Protein AF-A0A4S1E3W0-F1 (afdb_monomer)

Radius of gyration: 13.96 Å; Cα contacts (8 Å, |Δi|>4): 112; chains: 1; bounding box: 28×37×31 Å

Mean predicted aligned error: 4.47 Å

pLDDT: mean 88.77, std 7.58, range [57.59, 97.5]

Foldseek 3Di:
DPPPPLVVVLVVLLVVLVDPDLAAEDADDPVVLVVSLVCNVPPRVDDPVSSVRYAPPAFFDPPDDDPVSRVVRRVVRVVCSVVVHDDDPCRRPRSVVVVVVVVVD

Secondary structure (DSSP, 8-state):
-----HHHHHHHHHHHHHTT-S-EE--S-HHHHHHHHHHHHHHS---HHHHHHEE-S-SB-S---SHHHHHHHHHHHHHHHHTT----GGGBHHHHHHHHHHHT-

Nearest PDB structures (foldseek):
  2we8-assembly2_B-3  TM=9.259E-01  e=1.330E-05  Mycolicibacterium smegmatis MC2 155
  2we7-assembly2_B-2  TM=9.196E-01  e=1.245E-05  Mycolicibacterium smegmatis MC2 155
  2we8-assembly1_A-2  TM=9.143E-01  e=4.630E-05  Mycolicibacterium smegmatis MC2 155
  2we7-assembly1_A-3  TM=9.274E-01  e=7.332E-05  Mycolicibacterium smegmatis MC2 155
  1fyx-assembly1_A  TM=2.260E-01  e=5.885E+00  Homo sapiens

Sequence (105 aa):
MLTHAPKLDNLALMEALHTNVFYVGAIGSRRNNQDRRERLMQHFDLTAEQLNKLRGPIGIYIGSKTPAEIAISLMAEVIAIKNGLVLPNNMQVAYAKERLAQQAA

Structure (mmCIF, N/CA/C/O backbone):
data_AF-A0A4S1E3W0-F1
#
_entry.id   AF-A0A4S1E3W0-F1
#
loop_
_atom_site.group_PDB
_atom_site.id
_atom_site.type_symbol
_atom_site.label_atom_id
_atom_site.label_alt_id
_atom_site.label_comp_id
_atom_site.label_asym_id
_atom_site.label_entity_id
_atom_site.label_seq_id
_atom_site.pdbx_PDB_ins_code
_atom_site.Cartn_x
_atom_site.Cartn_y
_atom_site.Cartn_z
_atom_site.occupancy
_atom_site.B_iso_or_equiv
_atom_site.auth_seq_id
_atom_site.auth_comp_id
_atom_site.auth_asym_id
_atom_site.auth_atom_id
_atom_site.pdbx_PDB_model_num
ATOM 1 N N . MET A 1 1 ? -2.905 0.424 -7.983 1.00 57.59 1 MET A N 1
ATOM 2 C CA . MET A 1 1 ? -3.274 0.107 -9.383 1.00 57.59 1 MET A CA 1
ATOM 3 C C . MET A 1 1 ? -3.511 -1.379 -9.568 1.00 57.59 1 MET A C 1
ATOM 5 O O . MET A 1 1 ? -2.850 -2.170 -8.903 1.00 57.59 1 MET A O 1
ATOM 9 N N . LEU A 1 2 ? -4.469 -1.714 -10.435 1.00 62.47 2 LEU A N 1
ATOM 10 C CA . LEU A 1 2 ? -5.035 -3.056 -10.643 1.00 62.47 2 LEU A CA 1
ATOM 11 C C . LEU A 1 2 ? -4.942 -3.533 -12.103 1.00 62.47 2 LEU A C 1
ATOM 13 O O . LEU A 1 2 ? -5.312 -4.660 -12.401 1.00 62.47 2 LEU A O 1
ATOM 17 N N . THR A 1 3 ? -4.464 -2.698 -13.025 1.00 57.72 3 THR A N 1
ATOM 18 C CA . THR A 1 3 ? -4.577 -2.919 -14.477 1.00 57.72 3 THR A CA 1
ATOM 19 C C . THR A 1 3 ? -3.680 -4.032 -15.020 1.00 57.72 3 THR A C 1
ATOM 21 O O . THR A 1 3 ? -3.802 -4.372 -16.190 1.00 57.72 3 THR A O 1
ATOM 24 N N . HIS A 1 4 ? -2.769 -4.592 -14.209 1.00 66.44 4 HIS A N 1
ATOM 25 C CA . HIS A 1 4 ? -1.784 -5.620 -14.594 1.00 66.44 4 HIS A CA 1
ATOM 26 C C . HIS A 1 4 ? -0.929 -5.278 -15.836 1.00 66.44 4 HIS A C 1
ATOM 28 O O . HIS A 1 4 ? -0.146 -6.111 -16.285 1.00 66.44 4 HIS A O 1
ATOM 34 N N . ALA A 1 5 ? -1.016 -4.044 -16.346 1.00 72.44 5 ALA A N 1
ATOM 35 C CA . ALA A 1 5 ? -0.318 -3.530 -17.514 1.00 72.44 5 ALA A CA 1
ATOM 36 C C . ALA A 1 5 ? 0.778 -2.555 -17.051 1.00 72.44 5 ALA A C 1
ATOM 38 O O . ALA A 1 5 ? 0.492 -1.377 -16.821 1.00 72.44 5 ALA A O 1
ATOM 39 N N . PRO A 1 6 ? 2.043 -2.998 -16.915 1.00 72.00 6 PRO A N 1
ATOM 40 C CA . PRO A 1 6 ? 3.079 -2.232 -16.222 1.00 72.00 6 PRO A CA 1
ATOM 41 C C . PRO A 1 6 ? 3.328 -0.834 -16.793 1.00 72.00 6 PRO A C 1
ATOM 43 O O . PRO A 1 6 ? 3.669 0.070 -16.041 1.00 72.00 6 PRO A O 1
ATOM 46 N N . LYS A 1 7 ? 3.161 -0.636 -18.107 1.00 76.56 7 LYS A N 1
ATOM 47 C CA . LYS A 1 7 ? 3.365 0.672 -18.751 1.00 76.56 7 LYS A CA 1
ATOM 48 C C . LYS A 1 7 ? 2.286 1.682 -18.360 1.00 76.56 7 LYS A C 1
ATOM 50 O O . LYS A 1 7 ? 2.623 2.773 -17.916 1.00 76.56 7 LYS A O 1
ATOM 55 N N . LEU A 1 8 ? 1.014 1.297 -18.477 1.00 81.19 8 LEU A N 1
ATOM 56 C CA . LEU A 1 8 ? -0.117 2.138 -18.069 1.00 81.19 8 LEU A CA 1
ATOM 57 C C . LEU A 1 8 ? -0.073 2.406 -16.564 1.00 81.19 8 LEU A C 1
ATOM 59 O O . LEU A 1 8 ? -0.323 3.524 -16.120 1.00 81.19 8 LEU A O 1
ATOM 63 N N . ASP A 1 9 ? 0.333 1.388 -15.802 1.00 83.00 9 ASP A N 1
ATOM 64 C CA . ASP A 1 9 ? 0.515 1.490 -14.365 1.00 83.00 9 ASP A CA 1
ATOM 65 C C . ASP A 1 9 ? 1.529 2.563 -13.960 1.00 83.00 9 ASP A C 1
ATOM 67 O O . ASP A 1 9 ? 1.297 3.340 -13.038 1.00 83.00 9 ASP A O 1
ATOM 71 N N . ASN A 1 10 ? 2.671 2.606 -14.638 1.00 84.31 10 ASN A N 1
ATOM 72 C CA . ASN A 1 10 ? 3.723 3.551 -14.279 1.00 84.31 10 ASN A CA 1
ATOM 73 C C . ASN A 1 10 ? 3.334 4.986 -14.638 1.00 84.31 10 ASN A C 1
ATOM 75 O O . ASN A 1 10 ? 3.622 5.882 -13.856 1.00 84.31 10 ASN A O 1
ATOM 79 N N . LEU A 1 11 ? 2.643 5.196 -15.765 1.00 87.31 11 LEU A N 1
ATOM 80 C CA . LEU A 1 11 ? 2.187 6.527 -16.175 1.00 87.31 11 LEU A CA 1
ATOM 81 C C . LEU A 1 11 ? 1.189 7.117 -15.177 1.00 87.31 11 LEU A C 1
ATOM 83 O O . LEU A 1 11 ? 1.368 8.240 -14.719 1.00 87.31 11 LEU A O 1
ATOM 87 N N . ALA A 1 12 ? 0.175 6.346 -14.781 1.00 88.69 12 ALA A N 1
ATOM 88 C CA . ALA A 1 12 ? -0.809 6.823 -13.813 1.00 88.69 12 ALA A CA 1
ATOM 89 C C . ALA A 1 12 ? -0.205 7.030 -12.414 1.00 88.69 12 ALA A C 1
ATOM 91 O O . ALA A 1 12 ? -0.604 7.950 -11.703 1.00 88.69 12 ALA A O 1
ATOM 92 N N . LEU A 1 13 ? 0.768 6.204 -12.009 1.00 90.00 13 LEU A N 1
ATOM 93 C CA . LEU A 1 13 ? 1.488 6.417 -10.752 1.00 90.00 13 LEU A CA 1
ATOM 94 C C . LEU A 1 13 ? 2.377 7.655 -10.799 1.00 90.00 13 LEU A C 1
ATOM 96 O O . LEU A 1 13 ? 2.386 8.401 -9.830 1.00 90.00 13 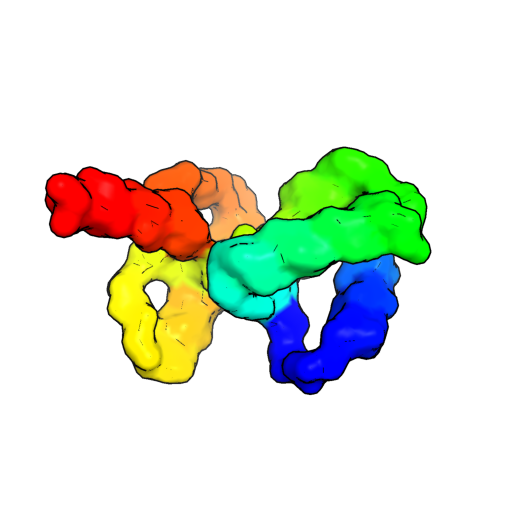LEU A O 1
ATOM 100 N N . MET A 1 14 ? 3.096 7.879 -11.897 1.00 90.19 14 MET A N 1
ATOM 101 C CA . MET A 1 14 ? 3.918 9.073 -12.083 1.00 90.19 14 MET A CA 1
ATOM 102 C C . MET A 1 14 ? 3.063 10.337 -11.969 1.00 90.19 14 MET A C 1
ATOM 104 O O . MET A 1 14 ? 3.367 11.195 -11.144 1.00 90.19 14 MET A O 1
ATOM 108 N N . GLU A 1 15 ? 1.940 10.394 -12.685 1.00 90.69 15 GLU A N 1
ATOM 109 C CA . GLU A 1 15 ? 1.028 11.536 -12.612 1.00 90.69 15 GLU A CA 1
ATOM 110 C C . GLU A 1 15 ? 0.479 11.737 -11.193 1.00 90.69 15 GLU A C 1
ATOM 112 O O . GLU A 1 15 ? 0.534 12.835 -10.644 1.00 90.69 15 GLU A O 1
ATOM 117 N N . ALA A 1 16 ? 0.028 10.662 -10.536 1.00 92.00 16 ALA A N 1
ATOM 118 C CA . ALA A 1 16 ? -0.468 10.748 -9.166 1.00 92.00 16 ALA A CA 1
ATOM 119 C C . ALA A 1 16 ? 0.608 11.257 -8.188 1.00 92.00 16 ALA A C 1
ATOM 121 O O . ALA A 1 16 ? 0.302 12.075 -7.321 1.00 92.00 16 ALA A O 1
ATOM 122 N N . LEU A 1 17 ? 1.865 10.824 -8.329 1.00 91.81 17 LEU A N 1
ATOM 123 C CA . LEU A 1 17 ? 2.965 11.212 -7.435 1.00 91.81 17 LEU A CA 1
ATOM 124 C C . LEU A 1 17 ? 3.407 12.676 -7.607 1.00 91.81 17 LEU A C 1
ATOM 126 O O . LEU A 1 17 ? 3.985 13.239 -6.672 1.00 91.81 17 LEU A O 1
ATOM 130 N N . HIS A 1 18 ? 3.092 13.308 -8.742 1.00 89.75 18 HIS A N 1
ATOM 131 C CA . HIS A 1 18 ? 3.284 14.747 -8.958 1.00 89.75 18 HIS A CA 1
ATOM 132 C C . HIS A 1 18 ? 2.211 15.619 -8.295 1.00 89.75 18 HIS A C 1
ATOM 134 O O . HIS A 1 18 ? 2.407 16.821 -8.122 1.00 89.75 18 HIS A O 1
ATOM 140 N N . THR A 1 19 ? 1.088 15.032 -7.888 1.00 90.25 19 THR A N 1
ATOM 141 C CA . THR A 1 19 ? -0.030 15.764 -7.282 1.00 90.25 19 THR A CA 1
ATOM 142 C C . THR A 1 19 ? -0.017 15.693 -5.753 1.00 90.25 19 THR A C 1
ATOM 144 O O . THR A 1 19 ? 0.695 14.896 -5.136 1.00 90.25 19 THR A O 1
ATOM 147 N N . ASN A 1 20 ? -0.848 16.517 -5.107 1.00 87.75 20 ASN A N 1
ATOM 148 C CA . ASN A 1 20 ? -1.062 16.472 -3.659 1.00 87.75 20 ASN A CA 1
ATOM 149 C C . ASN A 1 20 ? -2.170 15.473 -3.268 1.00 87.75 20 ASN A C 1
ATOM 151 O O . ASN A 1 20 ? -3.132 15.820 -2.583 1.00 87.75 20 ASN A O 1
ATOM 155 N N . VAL A 1 21 ? -2.078 14.237 -3.764 1.00 91.12 21 VAL A N 1
ATOM 156 C CA . VAL A 1 21 ? -3.032 13.174 -3.416 1.00 91.12 21 VAL A CA 1
ATOM 157 C C . VAL A 1 21 ? -2.827 12.697 -1.982 1.00 91.12 21 VAL A C 1
ATOM 159 O O . VAL A 1 21 ? -1.702 12.489 -1.532 1.00 91.12 21 VAL A O 1
ATOM 162 N N . PHE A 1 22 ? -3.933 12.455 -1.276 1.00 91.75 22 PHE A N 1
ATOM 163 C CA . PHE A 1 22 ? -3.892 11.956 0.103 1.00 91.75 22 PHE A CA 1
ATOM 164 C C . PHE A 1 22 ? -3.425 10.493 0.196 1.00 91.75 22 PHE A C 1
ATOM 166 O O . PHE A 1 22 ? -2.965 10.051 1.247 1.00 91.75 22 PHE A O 1
ATOM 173 N N . TYR A 1 23 ? -3.571 9.721 -0.887 1.00 93.06 23 TYR A N 1
ATOM 174 C CA . TYR A 1 23 ? -3.194 8.314 -0.932 1.00 93.06 23 TYR A CA 1
ATOM 175 C C . TYR A 1 23 ? -2.831 7.881 -2.353 1.00 93.06 23 TYR A C 1
ATOM 177 O O . TYR A 1 23 ? -3.590 8.094 -3.297 1.00 93.06 23 TYR A O 1
ATOM 185 N N . VAL A 1 24 ? -1.693 7.204 -2.489 1.00 94.00 24 VAL A N 1
ATOM 186 C CA . VAL A 1 24 ? -1.251 6.564 -3.729 1.00 94.00 24 VAL A CA 1
ATOM 187 C C . VAL A 1 24 ? -0.578 5.242 -3.387 1.00 94.00 24 VAL A C 1
ATOM 189 O O . VAL A 1 24 ? 0.298 5.167 -2.524 1.00 94.00 24 VAL A O 1
ATOM 192 N N . GLY A 1 25 ? -0.999 4.171 -4.056 1.00 92.38 25 GLY A N 1
ATOM 193 C CA . GLY A 1 25 ? -0.481 2.854 -3.736 1.00 92.38 25 GLY A CA 1
ATOM 194 C C . GLY A 1 25 ? -0.685 1.780 -4.798 1.00 92.38 25 GLY A C 1
ATOM 195 O O . GLY A 1 25 ? -1.544 1.859 -5.690 1.00 92.38 25 GLY A O 1
ATOM 196 N N . ALA A 1 26 ? 0.152 0.751 -4.707 1.00 91.94 26 ALA A N 1
ATOM 197 C CA . ALA A 1 26 ? 0.208 -0.357 -5.644 1.00 91.94 26 ALA A CA 1
ATOM 198 C C . ALA A 1 26 ? -0.004 -1.717 -4.964 1.00 91.94 26 ALA A C 1
ATOM 200 O O . ALA A 1 26 ? 0.589 -2.043 -3.934 1.00 91.94 26 ALA A O 1
ATOM 201 N N . ILE A 1 27 ? -0.832 -2.548 -5.599 1.00 88.75 27 ILE A N 1
ATOM 202 C CA . ILE A 1 27 ? -0.945 -3.969 -5.274 1.00 88.75 27 ILE A CA 1
ATOM 203 C C . ILE A 1 27 ? 0.219 -4.697 -5.950 1.00 88.75 27 ILE A C 1
ATOM 205 O O . ILE A 1 27 ? 0.690 -4.309 -7.024 1.00 88.75 27 ILE A O 1
ATOM 209 N N . GLY A 1 28 ? 0.693 -5.764 -5.319 1.00 86.12 28 GLY A N 1
ATOM 210 C CA . GLY A 1 28 ? 1.691 -6.654 -5.894 1.00 86.12 28 GLY A CA 1
ATOM 211 C C . GLY A 1 28 ? 2.465 -7.403 -4.823 1.00 86.12 28 GLY A C 1
ATOM 212 O O . GLY A 1 28 ? 2.343 -7.126 -3.632 1.00 86.12 28 GLY A O 1
ATOM 213 N N . SER A 1 29 ? 3.299 -8.348 -5.251 1.00 86.62 29 SER A N 1
ATOM 214 C CA . SER A 1 29 ? 4.293 -8.948 -4.362 1.00 86.62 29 SER A CA 1
ATOM 215 C C . SER A 1 29 ? 5.280 -7.880 -3.858 1.00 86.62 29 SER A C 1
ATOM 217 O O . SER A 1 29 ? 5.357 -6.771 -4.400 1.00 86.62 29 SER A O 1
ATOM 219 N N . ARG A 1 30 ? 6.062 -8.209 -2.823 1.00 86.50 30 ARG A N 1
ATOM 220 C CA . ARG A 1 30 ? 7.152 -7.334 -2.356 1.00 86.50 30 ARG A CA 1
ATOM 221 C C . ARG A 1 30 ? 8.145 -7.039 -3.480 1.00 86.50 30 ARG A C 1
ATOM 223 O O . ARG A 1 30 ? 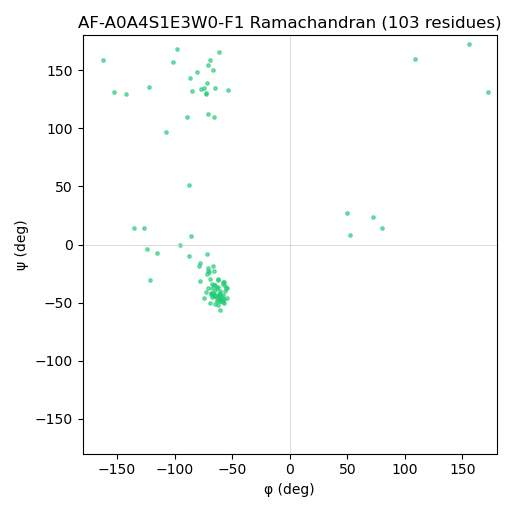8.448 -5.880 -3.726 1.00 86.50 30 ARG A O 1
ATOM 230 N N . ARG A 1 31 ? 8.558 -8.086 -4.203 1.00 88.75 31 ARG A N 1
ATOM 231 C CA . ARG A 1 31 ? 9.457 -7.985 -5.358 1.00 88.75 31 ARG A CA 1
ATOM 232 C C . ARG A 1 31 ? 8.890 -7.051 -6.426 1.00 88.75 31 ARG A C 1
ATOM 234 O O . ARG A 1 31 ? 9.534 -6.079 -6.777 1.00 88.75 31 ARG A O 1
ATOM 241 N N . ASN A 1 32 ? 7.632 -7.245 -6.828 1.00 88.25 32 ASN A N 1
ATOM 242 C CA . ASN A 1 32 ? 7.007 -6.398 -7.848 1.00 88.25 32 ASN A CA 1
ATOM 243 C C . ASN A 1 32 ? 6.904 -4.927 -7.414 1.00 88.25 32 ASN A C 1
ATOM 245 O O . ASN A 1 32 ? 6.898 -4.042 -8.267 1.00 88.25 32 ASN A O 1
ATOM 249 N N . ASN A 1 33 ? 6.771 -4.654 -6.112 1.00 89.12 33 ASN A N 1
ATOM 250 C CA . ASN A 1 33 ? 6.783 -3.289 -5.588 1.00 89.12 33 ASN A CA 1
ATOM 251 C C . ASN A 1 33 ? 8.181 -2.671 -5.624 1.00 89.12 33 ASN A C 1
ATOM 253 O O . ASN A 1 33 ? 8.300 -1.509 -6.006 1.00 89.12 33 ASN A O 1
ATOM 257 N N . GLN A 1 34 ? 9.216 -3.437 -5.283 1.00 89.62 34 GLN A N 1
ATOM 258 C CA . GLN A 1 34 ? 10.603 -2.989 -5.390 1.00 89.62 34 GLN A CA 1
ATOM 259 C C . GLN A 1 34 ? 10.972 -2.689 -6.848 1.00 89.62 34 GLN A C 1
ATOM 261 O O . GLN A 1 34 ? 11.324 -1.554 -7.165 1.00 89.62 34 GLN A O 1
ATOM 266 N N . ASP A 1 35 ? 10.726 -3.639 -7.754 1.00 90.25 35 ASP A N 1
ATOM 267 C CA . ASP A 1 35 ? 10.964 -3.469 -9.191 1.00 90.25 35 ASP A CA 1
ATOM 268 C C . ASP A 1 35 ? 10.174 -2.267 -9.749 1.00 90.25 35 ASP A C 1
ATOM 270 O O . ASP A 1 35 ? 10.604 -1.578 -10.671 1.00 90.25 35 ASP A O 1
ATOM 274 N N . ARG A 1 36 ? 8.973 -1.999 -9.211 1.00 90.44 36 ARG A N 1
ATOM 275 C CA . ARG A 1 36 ? 8.166 -0.828 -9.586 1.00 90.44 36 ARG A CA 1
ATOM 276 C C . ARG A 1 36 ? 8.813 0.474 -9.134 1.00 90.44 36 ARG A C 1
ATOM 278 O O . ARG A 1 36 ? 8.851 1.402 -9.936 1.00 90.44 36 ARG A O 1
ATOM 285 N N . ARG A 1 37 ? 9.310 0.548 -7.899 1.00 90.44 37 ARG A N 1
ATOM 286 C CA . ARG A 1 37 ? 10.016 1.733 -7.390 1.00 90.44 37 ARG A CA 1
ATOM 287 C C . ARG A 1 37 ? 11.273 2.020 -8.198 1.00 90.44 37 ARG A C 1
ATOM 289 O O . ARG A 1 37 ? 11.471 3.160 -8.597 1.00 90.44 37 ARG A O 1
ATOM 296 N N . GLU A 1 38 ? 12.057 0.993 -8.505 1.00 90.44 38 GLU A N 1
ATOM 297 C CA . GLU A 1 38 ? 13.274 1.127 -9.312 1.00 90.44 38 GLU A CA 1
ATOM 298 C C . GLU A 1 38 ? 12.969 1.660 -10.712 1.00 90.44 38 GLU A C 1
ATOM 300 O O . GLU A 1 38 ? 13.556 2.657 -11.125 1.00 90.44 38 GLU A O 1
ATOM 305 N N . ARG A 1 39 ? 11.980 1.085 -11.411 1.00 89.38 39 ARG A N 1
ATOM 306 C CA . ARG A 1 39 ? 11.554 1.600 -12.724 1.00 89.38 39 ARG A CA 1
ATOM 307 C C . ARG A 1 39 ? 11.052 3.040 -12.663 1.00 89.38 39 ARG A C 1
ATOM 309 O O . ARG A 1 39 ? 11.318 3.811 -13.578 1.00 89.38 39 ARG A O 1
ATOM 316 N N . LEU A 1 40 ? 10.279 3.384 -11.632 1.00 89.94 40 LEU A N 1
ATOM 317 C CA . LEU A 1 40 ? 9.748 4.735 -11.449 1.00 89.94 40 LEU A CA 1
ATOM 318 C C . LEU A 1 40 ? 10.872 5.751 -11.204 1.00 89.94 40 LEU A C 1
ATOM 320 O O . LEU A 1 40 ? 10.846 6.834 -11.773 1.00 89.94 40 LEU A O 1
ATOM 324 N N . MET A 1 41 ? 11.889 5.372 -10.434 1.00 89.62 41 MET A N 1
ATOM 325 C CA . MET A 1 41 ? 13.071 6.198 -10.196 1.00 89.62 41 MET A CA 1
ATOM 326 C C . MET A 1 41 ? 13.936 6.361 -11.454 1.00 89.62 41 MET A C 1
ATOM 328 O O . MET A 1 41 ? 14.422 7.449 -11.726 1.00 89.62 41 MET A O 1
ATOM 332 N N . GLN A 1 42 ? 14.127 5.289 -12.229 1.00 88.81 42 GLN A N 1
ATOM 333 C CA . GLN A 1 42 ? 15.029 5.281 -13.389 1.00 88.81 42 GLN A CA 1
ATOM 334 C C . GLN A 1 42 ? 14.455 5.949 -14.640 1.00 88.81 42 GLN A C 1
ATOM 336 O O . GLN A 1 42 ? 15.218 6.443 -15.464 1.00 88.81 42 GLN A O 1
ATOM 341 N N . HIS A 1 43 ? 13.135 5.897 -14.835 1.00 86.44 43 HIS A N 1
ATOM 342 C CA . HIS A 1 43 ? 12.519 6.275 -16.113 1.00 86.44 43 HIS A CA 1
ATOM 343 C C . HIS A 1 43 ? 11.611 7.502 -16.043 1.00 86.44 43 HIS A C 1
ATOM 345 O O . HIS A 1 43 ? 11.117 7.927 -17.084 1.00 86.44 43 HIS A O 1
ATOM 351 N N . PHE A 1 44 ? 11.336 8.028 -14.849 1.00 83.56 44 PHE A N 1
ATOM 352 C CA . PHE A 1 44 ? 10.308 9.053 -14.659 1.00 83.56 44 PHE A CA 1
ATOM 353 C C . PHE A 1 44 ? 10.751 10.218 -13.763 1.00 83.56 44 PHE A C 1
ATOM 355 O O . PHE A 1 44 ? 9.895 10.970 -13.311 1.00 83.56 44 PHE A O 1
ATOM 362 N N . ASP A 1 45 ? 12.058 10.350 -13.498 1.00 83.50 45 ASP A N 1
ATOM 363 C CA . ASP A 1 45 ? 12.680 11.457 -12.747 1.00 83.50 45 ASP A CA 1
ATOM 364 C C . ASP A 1 45 ? 12.018 11.775 -11.392 1.00 83.50 45 ASP A C 1
ATOM 366 O O . ASP A 1 45 ? 12.086 12.893 -10.881 1.00 83.50 45 ASP A O 1
ATOM 370 N N . LEU A 1 46 ? 11.382 10.772 -10.779 1.00 87.75 46 LEU A N 1
ATOM 371 C CA . LEU A 1 46 ? 10.733 10.923 -9.486 1.00 87.75 46 LEU A CA 1
ATOM 372 C C . LEU A 1 46 ? 11.784 11.037 -8.383 1.00 87.75 46 LEU A C 1
ATOM 374 O O . LEU A 1 46 ? 12.678 10.195 -8.252 1.00 87.75 46 LEU A O 1
ATOM 378 N N . THR A 1 47 ? 11.633 12.048 -7.533 1.00 89.06 47 THR A N 1
ATOM 379 C CA . THR A 1 47 ? 12.496 12.222 -6.366 1.00 89.06 47 THR A CA 1
ATOM 380 C C . THR A 1 47 ? 12.238 11.127 -5.332 1.00 89.06 47 THR A C 1
ATOM 382 O O . THR A 1 47 ? 11.159 10.526 -5.268 1.00 89.06 47 THR A O 1
ATOM 385 N N . ALA A 1 48 ? 13.214 10.893 -4.451 1.00 88.00 48 ALA A N 1
ATOM 386 C CA . ALA A 1 48 ? 13.042 9.976 -3.325 1.00 88.00 48 ALA A CA 1
ATOM 387 C C . ALA A 1 48 ? 11.840 10.367 -2.441 1.00 88.00 48 ALA A C 1
ATOM 389 O O . ALA A 1 48 ? 11.118 9.501 -1.953 1.00 88.00 48 ALA A O 1
ATOM 390 N N . GLU A 1 49 ? 11.582 11.668 -2.276 1.00 89.06 49 GLU A N 1
ATOM 391 C CA . GLU A 1 49 ? 10.441 12.173 -1.510 1.00 89.06 49 GLU A CA 1
ATOM 392 C C . GLU A 1 49 ? 9.101 11.830 -2.174 1.00 89.06 49 GLU A C 1
ATOM 394 O O . GLU A 1 49 ? 8.179 11.364 -1.502 1.00 89.06 49 GLU A O 1
ATOM 399 N N . GLN A 1 50 ? 8.996 11.996 -3.494 1.00 90.88 50 GLN A N 1
ATOM 400 C CA . GLN A 1 50 ? 7.802 11.597 -4.240 1.00 90.88 50 GLN A CA 1
ATOM 401 C C . GLN A 1 50 ? 7.594 10.085 -4.144 1.00 90.88 50 GLN A C 1
ATOM 403 O O . GLN A 1 50 ? 6.504 9.637 -3.795 1.00 90.88 50 GLN A O 1
ATOM 408 N N . LEU A 1 51 ? 8.645 9.287 -4.349 1.00 90.81 51 LEU A N 1
ATOM 409 C CA . LEU A 1 51 ? 8.577 7.827 -4.233 1.00 90.81 51 LEU A CA 1
ATOM 410 C C . LEU A 1 51 ? 8.212 7.342 -2.825 1.00 90.81 51 LEU A C 1
ATOM 412 O O . LEU A 1 51 ? 7.549 6.310 -2.701 1.00 90.81 51 LEU A O 1
ATOM 416 N N . ASN A 1 52 ? 8.570 8.081 -1.773 1.00 89.19 52 ASN A N 1
ATOM 417 C CA . ASN A 1 52 ? 8.168 7.760 -0.402 1.00 89.19 52 ASN A CA 1
ATOM 418 C C . ASN A 1 52 ? 6.650 7.876 -0.183 1.00 89.19 52 ASN A C 1
ATOM 420 O O . ASN A 1 52 ? 6.113 7.208 0.703 1.00 89.19 52 ASN A O 1
ATOM 424 N N . LYS A 1 53 ? 5.936 8.656 -1.009 1.00 90.06 53 LYS A N 1
ATOM 425 C CA . LYS A 1 53 ? 4.463 8.710 -0.987 1.00 90.06 53 LYS A CA 1
ATOM 426 C C . LYS A 1 53 ? 3.827 7.438 -1.556 1.00 90.06 53 LYS A C 1
ATOM 428 O O . LYS A 1 53 ? 2.705 7.102 -1.178 1.00 90.06 53 LYS A O 1
ATOM 433 N N . LEU A 1 54 ? 4.527 6.713 -2.436 1.00 92.31 54 LEU A N 1
ATOM 434 C CA . LEU A 1 54 ? 4.036 5.468 -3.024 1.00 92.31 54 LEU A CA 1
ATOM 435 C C . LEU A 1 54 ? 4.018 4.349 -1.981 1.00 92.31 54 LEU A C 1
ATOM 437 O O . LEU A 1 54 ? 5.066 3.841 -1.576 1.00 92.31 54 LEU A O 1
ATOM 441 N N . ARG A 1 55 ? 2.821 3.899 -1.604 1.00 91.31 55 ARG A N 1
ATOM 442 C CA . ARG A 1 55 ? 2.627 2.737 -0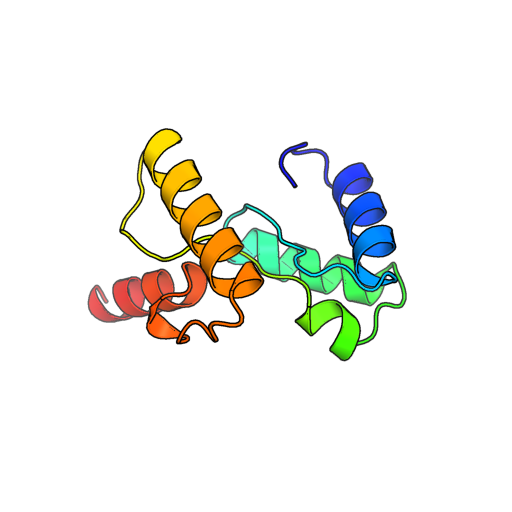.725 1.00 91.31 55 ARG A CA 1
ATOM 443 C C . ARG A 1 55 ? 2.592 1.435 -1.516 1.00 91.31 55 ARG A C 1
ATOM 445 O O . ARG A 1 55 ? 2.061 1.377 -2.626 1.00 91.31 55 ARG A O 1
ATOM 452 N N . GLY A 1 56 ? 3.148 0.367 -0.952 1.00 89.00 56 GLY A N 1
ATOM 453 C CA . GLY A 1 56 ? 3.240 -0.893 -1.677 1.00 89.00 56 GLY A CA 1
ATOM 454 C C . GLY A 1 56 ? 4.061 -1.972 -0.971 1.00 89.00 56 GLY A C 1
ATOM 455 O O . GLY A 1 56 ? 5.198 -1.688 -0.580 1.00 89.00 56 GLY A O 1
ATOM 456 N N . PRO A 1 57 ? 3.542 -3.210 -0.845 1.00 91.88 57 PRO A N 1
ATOM 457 C CA . PRO A 1 57 ? 2.175 -3.644 -1.150 1.00 91.88 57 PRO A CA 1
ATOM 458 C C . PRO A 1 57 ? 1.155 -2.968 -0.233 1.00 91.88 57 PRO A C 1
ATOM 460 O O . PRO A 1 57 ? 1.373 -2.911 0.974 1.00 91.88 57 PRO A O 1
ATOM 463 N N . ILE A 1 58 ? 0.058 -2.485 -0.809 1.00 93.94 58 ILE A N 1
ATOM 464 C CA . ILE A 1 58 ? -1.003 -1.804 -0.058 1.00 93.94 58 ILE A CA 1
ATOM 465 C C . ILE A 1 58 ? -1.813 -2.747 0.837 1.00 93.94 58 ILE A C 1
ATOM 467 O O . ILE A 1 58 ? -1.942 -3.941 0.544 1.00 93.94 58 ILE A O 1
ATOM 471 N N . GLY A 1 59 ? -2.386 -2.170 1.891 1.00 94.62 59 GLY A N 1
ATOM 472 C CA . GLY A 1 59 ? -3.227 -2.830 2.883 1.00 94.62 59 GLY A CA 1
ATOM 473 C C . GLY A 1 59 ? -2.575 -3.000 4.259 1.00 94.62 59 GLY A C 1
ATOM 474 O O . GLY A 1 59 ? -1.352 -2.977 4.412 1.00 94.62 59 GLY A O 1
ATOM 475 N N . ILE A 1 60 ? -3.424 -3.198 5.271 1.00 95.31 60 ILE A N 1
ATOM 476 C CA . ILE A 1 60 ? -3.026 -3.598 6.629 1.00 95.31 60 ILE A CA 1
ATOM 477 C C . ILE A 1 60 ? -2.892 -5.121 6.686 1.00 95.31 60 ILE A C 1
ATOM 479 O O . ILE A 1 60 ? -3.776 -5.853 6.238 1.00 95.31 60 ILE A O 1
ATOM 483 N N . TYR A 1 61 ? -1.798 -5.624 7.249 1.00 94.69 61 TYR A N 1
ATOM 484 C CA . TYR A 1 61 ? -1.577 -7.054 7.382 1.00 94.69 61 TYR A CA 1
ATOM 485 C C . TYR A 1 61 ? -2.597 -7.689 8.332 1.00 94.69 61 TYR A C 1
ATOM 487 O O . TYR A 1 61 ? -2.535 -7.506 9.544 1.00 94.69 61 TYR A O 1
ATOM 495 N N . ILE A 1 62 ? -3.503 -8.480 7.759 1.00 94.69 62 ILE A N 1
ATOM 496 C CA . ILE A 1 62 ? -4.513 -9.265 8.487 1.00 94.69 62 ILE A CA 1
ATOM 497 C C . ILE A 1 62 ? -4.478 -10.753 8.105 1.00 94.69 62 ILE A C 1
ATOM 499 O O . ILE A 1 62 ? -5.417 -11.491 8.370 1.00 94.69 62 ILE A O 1
ATOM 503 N N . GLY A 1 63 ? -3.410 -11.202 7.434 1.00 93.56 63 GLY A N 1
ATOM 504 C CA . GLY A 1 63 ? -3.300 -12.584 6.952 1.00 93.56 63 GLY A CA 1
ATOM 505 C C . GLY A 1 63 ? -4.198 -12.919 5.753 1.00 93.56 63 GLY A C 1
ATOM 506 O O . GLY A 1 63 ? -4.494 -14.092 5.547 1.00 93.56 63 GLY A O 1
ATOM 507 N N . SER A 1 64 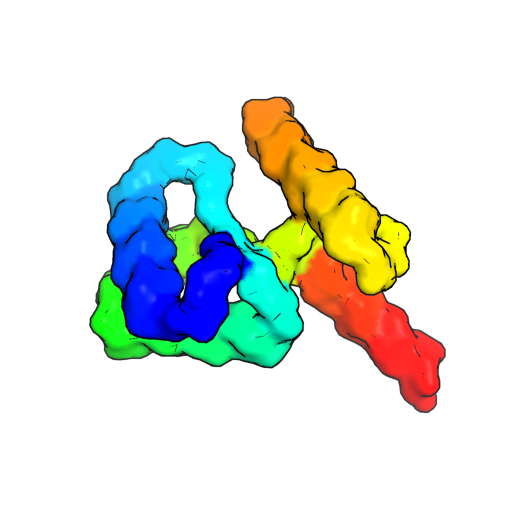? -4.609 -11.916 4.965 1.00 94.12 64 SER A N 1
ATOM 508 C CA . SER A 1 64 ? -5.512 -12.075 3.816 1.00 94.12 64 SER A CA 1
ATOM 509 C C . SER A 1 64 ? -5.036 -13.136 2.815 1.00 94.12 64 SER A C 1
ATOM 511 O O . SER A 1 64 ? -3.881 -13.120 2.372 1.00 94.12 64 SER A O 1
ATOM 513 N N . LYS A 1 65 ? -5.957 -14.007 2.404 1.00 92.25 65 LYS A N 1
ATOM 514 C CA . LYS A 1 65 ? -5.799 -15.062 1.391 1.00 92.25 65 LYS A CA 1
ATOM 515 C C . LYS A 1 65 ? -6.785 -14.902 0.237 1.00 92.25 65 LYS A C 1
ATOM 517 O O . LYS A 1 65 ? -6.466 -15.277 -0.889 1.00 92.25 65 LYS A O 1
ATOM 522 N N . THR A 1 66 ? -7.964 -14.347 0.501 1.00 95.25 66 THR A N 1
AT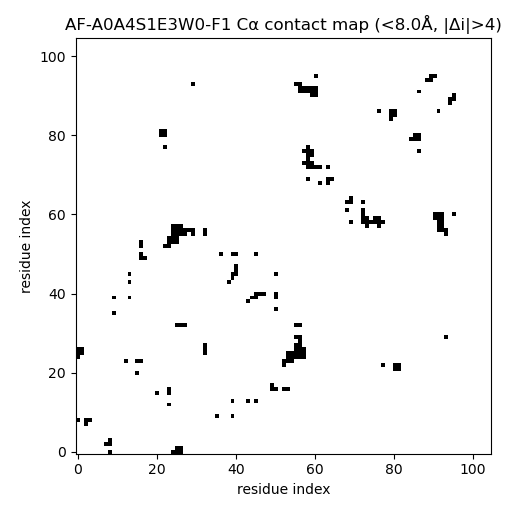OM 523 C CA . THR A 1 66 ? -9.023 -14.174 -0.501 1.00 95.25 66 THR A CA 1
ATOM 524 C C . THR A 1 66 ? -9.083 -12.735 -1.028 1.00 95.25 66 THR A C 1
ATOM 526 O O . THR A 1 66 ? -8.673 -11.802 -0.330 1.00 95.25 66 THR A O 1
ATOM 529 N N . PRO A 1 67 ? -9.635 -12.502 -2.235 1.00 93.56 67 PRO A N 1
ATOM 530 C CA . PRO A 1 67 ? -9.844 -11.147 -2.750 1.00 93.56 67 PRO A CA 1
ATOM 531 C C . PRO A 1 67 ? -10.661 -10.247 -1.811 1.00 93.56 67 PRO A C 1
ATOM 533 O O . PRO A 1 67 ? -10.339 -9.071 -1.665 1.00 93.56 67 PRO A O 1
ATOM 536 N N . ALA 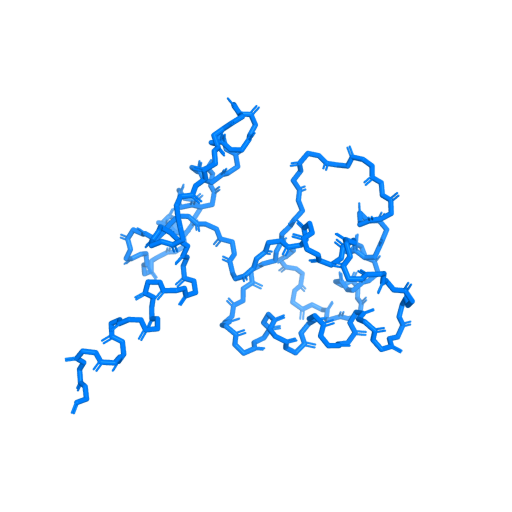A 1 68 ? -11.673 -10.796 -1.130 1.00 96.94 68 ALA A N 1
ATOM 537 C CA . ALA A 1 68 ? -12.493 -10.049 -0.176 1.00 96.94 68 ALA A CA 1
ATOM 538 C C . ALA A 1 68 ? -11.675 -9.583 1.041 1.00 96.94 68 ALA A C 1
ATOM 540 O O . ALA A 1 68 ? -11.739 -8.417 1.428 1.00 96.94 68 ALA A O 1
ATOM 541 N N . GLU A 1 69 ? -10.837 -10.457 1.602 1.00 97.06 69 GLU A N 1
ATOM 542 C CA . GLU A 1 69 ? -9.940 -10.096 2.707 1.00 97.06 69 GLU A CA 1
ATOM 543 C C . GLU A 1 69 ? -8.879 -9.074 2.279 1.00 97.06 69 GLU A C 1
ATOM 545 O O . GLU A 1 69 ? -8.484 -8.218 3.071 1.00 97.06 69 GLU A O 1
ATOM 550 N N . ILE A 1 70 ? -8.398 -9.143 1.034 1.00 94.31 70 ILE A N 1
ATOM 551 C CA . ILE A 1 70 ? -7.462 -8.151 0.482 1.00 94.31 70 ILE A CA 1
ATOM 552 C C . ILE A 1 70 ? -8.156 -6.791 0.337 1.00 94.31 70 ILE A C 1
ATOM 554 O O . ILE A 1 70 ? -7.571 -5.766 0.688 1.00 94.31 70 ILE A O 1
ATOM 558 N N . ALA A 1 71 ? -9.407 -6.767 -0.128 1.00 95.12 71 ALA A N 1
ATOM 559 C CA . ALA A 1 71 ? -10.185 -5.538 -0.239 1.00 95.12 71 ALA A CA 1
ATOM 560 C C . ALA A 1 71 ? -10.407 -4.883 1.134 1.00 95.12 71 ALA A C 1
ATOM 562 O O . ALA A 1 71 ? -10.185 -3.683 1.275 1.00 95.12 71 ALA A O 1
ATOM 563 N N . ILE A 1 72 ? -10.763 -5.662 2.162 1.00 97.50 72 ILE A N 1
ATOM 564 C CA . ILE A 1 72 ? -10.922 -5.156 3.537 1.00 97.50 72 ILE A CA 1
ATOM 565 C C . ILE A 1 72 ? -9.597 -4.595 4.069 1.00 97.50 72 ILE A C 1
ATOM 567 O O . ILE A 1 72 ? -9.565 -3.479 4.584 1.00 97.50 72 ILE A O 1
ATOM 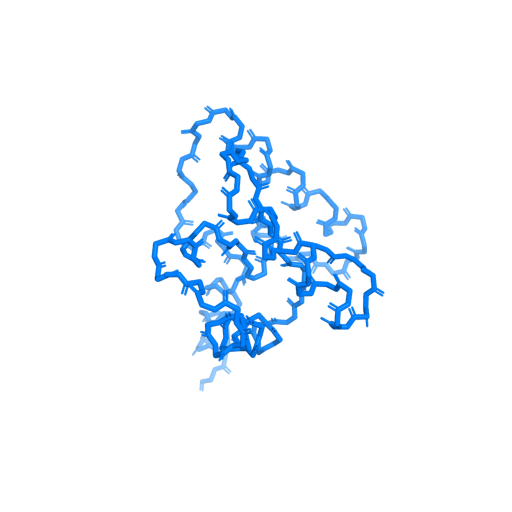571 N N . SER A 1 73 ? -8.500 -5.336 3.896 1.00 96.69 73 SER A N 1
ATOM 572 C CA . SER A 1 73 ? -7.145 -4.911 4.274 1.00 96.69 73 SER A CA 1
ATOM 573 C C . SER A 1 73 ? -6.760 -3.562 3.653 1.00 96.69 73 SER A C 1
ATOM 575 O O . SER A 1 73 ? -6.257 -2.677 4.351 1.00 96.69 73 SER A O 1
ATOM 577 N N . LEU A 1 74 ? -7.032 -3.387 2.356 1.00 95.50 74 LEU A N 1
ATOM 578 C CA . LEU A 1 74 ? -6.808 -2.142 1.624 1.00 95.50 74 LEU A CA 1
ATOM 579 C C . LEU A 1 74 ? -7.691 -1.003 2.140 1.00 95.50 74 LEU A C 1
ATOM 581 O O . LEU A 1 74 ? -7.191 0.080 2.438 1.00 95.50 74 LEU A O 1
ATOM 585 N N . MET A 1 75 ? -9.000 -1.234 2.248 1.00 97.00 75 MET A N 1
ATOM 586 C CA . MET A 1 75 ? -9.943 -0.198 2.672 1.00 97.00 75 MET A CA 1
ATOM 587 C C . MET A 1 75 ? -9.645 0.286 4.093 1.00 97.00 75 MET A C 1
ATOM 589 O O . MET A 1 75 ? -9.739 1.485 4.359 1.00 97.00 75 MET A O 1
ATOM 593 N N . ALA A 1 76 ? -9.215 -0.615 4.979 1.00 97.06 76 ALA A N 1
ATOM 594 C CA . ALA A 1 76 ? -8.761 -0.258 6.316 1.00 97.06 76 ALA A CA 1
ATOM 595 C C . ALA A 1 76 ? -7.524 0.660 6.280 1.00 97.06 76 ALA A C 1
ATOM 597 O O . ALA A 1 76 ? -7.501 1.664 6.991 1.00 97.06 76 ALA A O 1
ATOM 598 N N . GLU A 1 77 ? -6.534 0.378 5.419 1.00 96.19 77 GLU A N 1
ATOM 599 C CA . GLU A 1 77 ? -5.372 1.263 5.231 1.00 96.19 77 GLU A CA 1
ATOM 600 C C . GLU A 1 77 ? -5.797 2.656 4.736 1.00 96.19 77 GLU A C 1
ATOM 602 O O . GLU A 1 77 ? -5.385 3.671 5.302 1.00 96.19 77 GLU A O 1
ATOM 607 N N . VAL A 1 78 ? -6.640 2.709 3.701 1.00 95.75 78 VAL A N 1
ATOM 608 C CA . VAL A 1 78 ? -7.093 3.969 3.091 1.00 95.75 78 VAL A CA 1
ATOM 609 C C . VAL A 1 78 ? -7.844 4.835 4.103 1.00 95.75 78 VAL A C 1
ATOM 611 O O . VAL A 1 78 ? -7.571 6.032 4.204 1.00 95.75 78 VAL A O 1
ATOM 614 N N . ILE A 1 79 ? -8.765 4.247 4.874 1.00 97.00 79 ILE A N 1
ATOM 615 C CA . ILE A 1 79 ? -9.533 4.972 5.898 1.00 97.00 79 ILE A CA 1
ATOM 616 C C . ILE A 1 79 ? -8.615 5.460 7.022 1.00 97.00 79 ILE A C 1
ATOM 618 O O . ILE A 1 79 ? -8.744 6.608 7.446 1.00 97.00 79 ILE A O 1
ATOM 622 N N . ALA A 1 80 ? -7.674 4.629 7.481 1.00 95.75 80 ALA A N 1
ATOM 623 C CA . ALA A 1 80 ? -6.731 5.020 8.525 1.00 95.75 80 ALA A CA 1
ATOM 624 C C . ALA A 1 80 ? -5.926 6.265 8.116 1.00 95.75 80 ALA A C 1
ATOM 626 O O . ALA A 1 80 ? -5.866 7.235 8.870 1.00 95.75 80 ALA A O 1
ATOM 627 N N . ILE A 1 81 ? -5.382 6.272 6.896 1.00 94.06 81 ILE A N 1
ATOM 628 C CA . ILE A 1 81 ? -4.594 7.398 6.373 1.00 94.06 81 ILE A CA 1
ATOM 629 C C . ILE A 1 81 ? -5.467 8.630 6.150 1.00 94.06 81 ILE A C 1
ATOM 631 O O . ILE A 1 81 ? -5.069 9.729 6.532 1.00 94.06 81 ILE A O 1
ATOM 635 N N . LYS A 1 82 ? -6.672 8.459 5.591 1.00 95.50 82 LYS A N 1
ATOM 636 C CA . LYS A 1 82 ? -7.646 9.552 5.444 1.00 95.50 82 LYS A CA 1
ATOM 637 C C . LYS A 1 82 ? -7.928 10.235 6.789 1.00 95.50 82 LYS A C 1
ATOM 639 O O . LYS A 1 82 ? -8.073 11.452 6.832 1.00 95.50 82 LYS A O 1
ATOM 644 N N . ASN A 1 83 ? -7.981 9.463 7.873 1.00 96.88 83 ASN A N 1
ATOM 645 C CA . ASN A 1 83 ? -8.228 9.962 9.226 1.00 96.88 83 ASN A CA 1
ATOM 646 C C . ASN A 1 83 ? -6.952 10.446 9.948 1.00 96.88 83 ASN A C 1
ATOM 648 O O 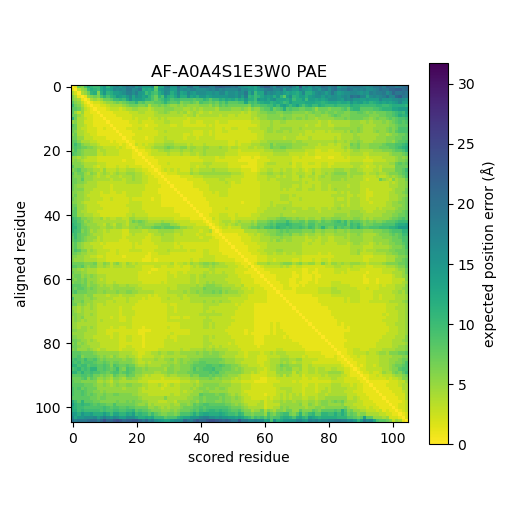. ASN A 1 83 ? -7.011 10.748 11.137 1.00 96.88 83 ASN A O 1
ATOM 652 N N . GLY A 1 84 ? -5.805 10.517 9.264 1.00 94.44 84 GLY A N 1
ATOM 653 C CA . GLY A 1 84 ? -4.550 11.029 9.823 1.00 94.44 84 GLY A CA 1
ATOM 654 C C . GLY A 1 84 ? -3.779 10.038 10.700 1.00 94.44 84 GLY A C 1
ATOM 655 O O . GLY A 1 84 ? -2.860 10.444 11.409 1.00 94.44 84 GLY A O 1
ATOM 656 N N . LEU A 1 85 ? -4.119 8.745 10.671 1.00 94.31 85 LEU A N 1
ATOM 657 C CA . LEU A 1 85 ? -3.374 7.737 11.422 1.00 94.31 85 LEU A CA 1
ATOM 658 C C . LEU A 1 85 ? -2.057 7.386 10.727 1.00 94.31 85 LEU A C 1
ATOM 660 O O . LEU A 1 85 ? -2.009 7.080 9.533 1.00 94.31 85 LEU A O 1
ATOM 664 N N . VAL A 1 86 ? -0.989 7.337 11.521 1.00 89.06 86 VAL A N 1
ATOM 665 C CA . VAL A 1 86 ? 0.293 6.760 11.112 1.00 89.06 86 VAL A CA 1
ATOM 666 C C . VAL A 1 86 ? 0.273 5.275 11.451 1.00 89.06 86 VAL A C 1
ATOM 668 O O . VAL A 1 86 ? 0.292 4.888 12.617 1.00 89.06 86 VAL A O 1
ATOM 671 N N . LEU A 1 87 ? 0.216 4.431 10.422 1.00 87.81 87 LEU A N 1
ATOM 672 C CA . LEU A 1 87 ? 0.238 2.985 10.610 1.00 87.81 87 LEU A CA 1
ATOM 673 C C . LEU A 1 87 ? 1.646 2.518 11.008 1.00 87.81 87 LEU A C 1
ATOM 675 O O . LEU A 1 87 ? 2.609 2.846 10.306 1.00 87.81 87 LEU A O 1
ATOM 679 N N . PRO A 1 88 ? 1.789 1.731 12.087 1.00 89.12 88 PRO A N 1
ATOM 680 C CA . PRO A 1 88 ? 3.083 1.208 12.493 1.00 89.12 88 PRO A CA 1
ATOM 681 C C . PRO A 1 88 ? 3.624 0.219 11.451 1.00 89.12 88 PRO A C 1
ATOM 683 O O . PRO A 1 88 ? 2.873 -0.485 10.772 1.00 89.12 88 PRO A O 1
ATOM 686 N N . ASN A 1 89 ? 4.952 0.131 11.335 1.00 85.50 89 ASN A N 1
ATOM 687 C CA . ASN A 1 89 ? 5.611 -0.692 10.311 1.00 85.50 89 ASN A CA 1
ATOM 688 C C . ASN A 1 89 ? 5.221 -2.177 10.387 1.00 85.50 89 ASN A C 1
ATOM 690 O O . ASN A 1 89 ? 5.117 -2.837 9.358 1.00 85.50 89 ASN A O 1
ATOM 694 N N . ASN A 1 90 ? 4.938 -2.694 11.587 1.00 87.00 90 ASN A N 1
ATOM 695 C CA . ASN A 1 90 ? 4.508 -4.080 11.788 1.00 87.00 90 ASN A CA 1
ATOM 696 C C . ASN A 1 90 ? 3.130 -4.409 11.194 1.00 87.00 90 ASN A C 1
ATOM 698 O O . ASN A 1 90 ? 2.843 -5.583 10.972 1.00 87.00 90 ASN A O 1
ATOM 702 N N . MET A 1 91 ? 2.304 -3.401 10.913 1.00 89.25 91 MET A N 1
ATOM 703 C CA . MET A 1 91 ? 1.016 -3.565 10.241 1.00 89.25 91 MET A CA 1
ATOM 704 C C . MET A 1 91 ? 1.137 -3.516 8.717 1.00 89.25 91 MET A C 1
ATOM 706 O O . MET A 1 91 ? 0.176 -3.847 8.029 1.00 89.25 91 MET A O 1
ATOM 710 N N . GLN A 1 92 ? 2.289 -3.138 8.158 1.00 90.31 92 GLN A N 1
ATOM 711 C CA . GLN A 1 92 ? 2.472 -3.129 6.709 1.00 90.31 92 GLN A CA 1
ATOM 712 C C . GLN A 1 92 ? 2.623 -4.557 6.175 1.00 90.31 92 GLN A C 1
ATOM 714 O O . GLN A 1 92 ? 3.411 -5.357 6.689 1.00 90.31 92 GLN A O 1
ATOM 719 N N . VAL A 1 93 ? 1.918 -4.865 5.083 1.00 91.19 93 VAL A N 1
ATOM 720 C CA . VAL A 1 93 ? 1.909 -6.205 4.468 1.00 91.19 93 VAL A CA 1
ATOM 721 C C . VAL A 1 93 ? 3.313 -6.698 4.108 1.00 91.19 93 VAL A C 1
ATOM 723 O O . VAL A 1 93 ? 3.606 -7.878 4.304 1.00 91.19 93 VAL A O 1
ATOM 726 N N . ALA A 1 94 ? 4.189 -5.827 3.593 1.00 88.00 94 ALA A N 1
ATOM 727 C CA . ALA A 1 94 ? 5.567 -6.201 3.262 1.00 88.00 94 ALA A CA 1
ATOM 728 C C . ALA A 1 94 ? 6.339 -6.694 4.491 1.00 88.00 94 ALA A C 1
ATOM 730 O O . ALA A 1 94 ? 6.827 -7.826 4.488 1.00 88.00 94 ALA A O 1
ATOM 731 N N . TYR A 1 95 ? 6.397 -5.854 5.524 1.00 88.94 95 TYR A N 1
ATOM 732 C CA . TYR A 1 95 ? 7.188 -6.083 6.727 1.00 88.94 95 TYR A CA 1
ATOM 733 C C . TYR A 1 95 ? 6.673 -7.282 7.530 1.00 88.94 95 TYR A C 1
ATOM 735 O O . TYR A 1 95 ? 7.448 -8.149 7.928 1.00 88.94 95 TYR A O 1
ATOM 743 N N . ALA A 1 96 ? 5.354 -7.397 7.713 1.00 88.88 96 ALA A N 1
ATOM 744 C CA . ALA A 1 96 ? 4.768 -8.528 8.430 1.00 88.88 96 ALA A CA 1
ATOM 745 C C . ALA A 1 96 ? 5.091 -9.870 7.752 1.00 88.88 96 ALA A C 1
ATOM 747 O O . ALA A 1 96 ? 5.503 -10.827 8.408 1.00 88.88 96 ALA A O 1
ATOM 748 N N . LYS A 1 97 ? 4.982 -9.931 6.418 1.00 86.38 97 LYS A N 1
ATOM 749 C CA . LYS A 1 97 ? 5.327 -11.141 5.659 1.00 86.38 97 LYS A CA 1
ATOM 750 C C . LYS A 1 97 ? 6.831 -11.428 5.630 1.00 86.38 97 LYS A C 1
ATOM 752 O O . LYS A 1 97 ? 7.211 -12.552 5.321 1.00 86.38 97 LYS A O 1
ATOM 757 N N . GLU A 1 98 ? 7.689 -10.428 5.813 1.00 88.31 98 GLU A N 1
ATOM 758 C CA . GLU A 1 98 ? 9.141 -10.625 5.903 1.00 88.31 98 GLU A CA 1
ATOM 759 C C . GLU A 1 98 ? 9.514 -11.235 7.254 1.00 88.31 98 GLU A C 1
ATOM 761 O O . GLU A 1 98 ? 10.193 -12.258 7.300 1.00 88.31 98 GLU A O 1
ATOM 766 N N . ARG A 1 99 ? 8.953 -10.698 8.341 1.00 88.75 99 ARG A N 1
ATOM 767 C CA . ARG A 1 99 ? 9.139 -11.251 9.687 1.00 88.75 99 ARG A CA 1
ATOM 768 C C . ARG A 1 99 ? 8.694 -12.702 9.810 1.00 88.75 99 ARG A C 1
ATOM 770 O O . ARG A 1 99 ? 9.407 -13.503 10.399 1.00 88.75 99 ARG A O 1
ATOM 777 N N . LEU A 1 100 ? 7.539 -13.051 9.245 1.00 86.81 100 LEU A N 1
ATOM 778 C CA . LEU A 1 100 ? 7.048 -14.432 9.278 1.00 86.81 100 LEU A CA 1
ATOM 779 C C . LEU A 1 100 ? 7.956 -15.395 8.504 1.00 86.81 100 LEU A C 1
ATOM 781 O O . LEU A 1 100 ? 8.130 -16.531 8.925 1.00 86.81 100 LEU A O 1
ATOM 785 N N . ALA A 1 101 ? 8.555 -14.942 7.397 1.00 86.38 101 ALA A N 1
ATOM 786 C CA . ALA A 1 101 ? 9.511 -15.751 6.645 1.00 86.38 101 ALA A CA 1
ATOM 787 C C . ALA A 1 101 ? 10.809 -15.984 7.436 1.00 86.38 101 ALA A C 1
ATOM 789 O O . ALA A 1 101 ? 11.344 -17.084 7.399 1.00 86.38 101 ALA A O 1
ATOM 790 N N . GLN A 1 102 ? 11.280 -14.978 8.181 1.00 86.81 102 GLN A N 1
ATOM 791 C CA . GLN A 1 102 ? 12.466 -15.086 9.040 1.00 86.81 102 GLN A CA 1
ATOM 792 C C . GLN A 1 102 ? 12.246 -15.994 10.259 1.00 86.81 102 GLN A C 1
ATOM 794 O O . GLN A 1 102 ? 13.191 -16.602 10.734 1.00 86.81 102 GLN A O 1
ATOM 799 N N . GLN A 1 103 ? 11.017 -16.082 10.775 1.00 84.69 103 GLN A N 1
ATOM 800 C CA . GLN A 1 103 ? 10.669 -16.946 11.914 1.00 84.69 103 GLN A CA 1
ATOM 801 C C . GLN A 1 103 ? 10.480 -18.421 11.535 1.00 84.69 103 GLN A C 1
ATOM 803 O O . GLN A 1 103 ? 10.458 -19.274 12.416 1.00 84.69 103 GLN A O 1
ATOM 808 N N . ALA A 1 104 ? 10.276 -18.709 10.249 1.00 79.25 104 ALA A N 1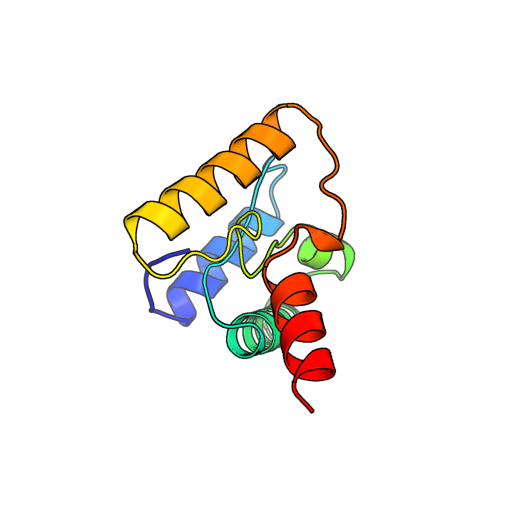
ATOM 809 C CA . ALA A 1 104 ? 10.068 -20.058 9.729 1.00 79.25 104 ALA A CA 1
ATOM 810 C C . ALA A 1 104 ? 11.360 -20.715 9.203 1.00 79.25 104 ALA A C 1
ATOM 812 O O . ALA A 1 104 ? 11.296 -21.841 8.711 1.00 79.25 104 ALA A O 1
ATOM 813 N N . ALA A 1 105 ? 12.489 -20.000 9.265 1.00 67.44 105 ALA A N 1
ATOM 814 C CA . ALA A 1 105 ? 13.825 -20.446 8.873 1.00 67.44 105 ALA A CA 1
ATOM 815 C C . ALA A 1 105 ? 14.662 -20.768 10.117 1.00 67.44 105 ALA A C 1
ATOM 817 O O . ALA A 1 105 ? 15.476 -21.712 10.027 1.00 67.44 105 ALA A O 1
#

Solvent-accessible surface area (backbone atoms only — not comparable to full-atom values): 6069 Å² total; per-residue (Å²): 88,82,81,89,43,69,70,66,50,50,53,55,48,53,57,48,50,76,49,94,62,92,75,50,51,32,66,56,53,61,65,57,37,50,57,46,52,53,51,43,45,75,74,62,79,48,49,72,71,41,53,68,58,54,39,57,26,58,27,40,58,77,81,61,85,48,75,68,45,44,49,52,21,33,52,52,39,53,51,39,46,74,72,69,51,82,78,58,65,75,39,31,37,49,52,42,56,48,53,56,54,64,75,76,107